Protein AF-A0AAN9AA11-F1 (afdb_monomer_lite)

Organism: Halocaridina rubra (NCBI:txid373956)

InterPro domains:
  IPR007148 Small-subunit processome, Utp12 [PF04003] (26-125)
  IPR051570 TBC1 domain family involved in cilium biogenesis [PTHR19853] (6-155)

Structure (mmCIF, N/CA/C/O backbone):
data_AF-A0AAN9AA11-F1
#
_entry.id   AF-A0AAN9AA11-F1
#
loop_
_atom_site.group_PDB
_atom_site.id
_atom_site.type_symbol
_atom_site.label_atom_id
_atom_site.label_alt_id
_atom_site.label_comp_id
_atom_site.label_asym_id
_atom_site.label_entity_id
_atom_site.label_seq_id
_atom_site.pdbx_PDB_ins_code
_atom_site.Cartn_x
_atom_site.Cartn_y
_atom_site.Cartn_z
_atom_site.occupancy
_atom_site.B_iso_or_equiv
_atom_site.auth_seq_id
_atom_site.auth_comp_id
_atom_site.auth_asym_id
_atom_site.auth_atom_id
_atom_site.pdbx_PDB_model_num
ATOM 1 N N . GLN A 1 1 ? -15.456 14.680 -25.855 1.00 31.39 1 GLN A N 1
ATOM 2 C CA . GLN A 1 1 ? -16.075 13.415 -26.292 1.00 31.39 1 GLN A CA 1
ATOM 3 C C . GLN A 1 1 ? -14.924 12.497 -26.678 1.00 31.39 1 GLN A C 1
ATOM 5 O O . GLN A 1 1 ? -14.307 12.737 -27.703 1.00 31.39 1 GLN A O 1
ATOM 10 N N . LEU A 1 2 ? -14.516 11.579 -25.792 1.00 38.44 2 LEU A N 1
ATOM 11 C CA . LEU A 1 2 ? -13.543 10.545 -26.156 1.00 38.44 2 LEU A CA 1
ATOM 12 C C . LEU A 1 2 ? -14.328 9.460 -26.885 1.00 38.44 2 LEU A C 1
ATOM 14 O O . LEU A 1 2 ? -15.161 8.793 -26.272 1.00 38.44 2 LEU A O 1
ATOM 18 N N . GLU A 1 3 ? -14.103 9.338 -28.187 1.00 35.03 3 GLU A N 1
ATOM 19 C CA . GLU A 1 3 ? -14.635 8.232 -28.966 1.00 35.03 3 GLU A CA 1
ATOM 20 C C . GLU A 1 3 ? -14.041 6.928 -28.432 1.00 35.03 3 GLU A C 1
ATOM 22 O O . GLU A 1 3 ? -12.837 6.677 -28.512 1.00 35.03 3 GLU A O 1
ATOM 27 N N . ALA A 1 4 ? -14.899 6.123 -27.811 1.00 39.53 4 ALA A N 1
ATOM 28 C CA . ALA A 1 4 ? -14.584 4.759 -27.447 1.00 39.53 4 ALA A CA 1
ATOM 29 C C . ALA A 1 4 ? -14.395 3.972 -28.750 1.00 39.53 4 ALA A C 1
ATOM 31 O O . ALA A 1 4 ? -15.366 3.648 -29.433 1.00 39.53 4 ALA A O 1
ATOM 32 N N . GLY A 1 5 ? -13.136 3.700 -29.102 1.00 46.47 5 GLY A N 1
ATOM 33 C CA . GLY A 1 5 ? -12.792 2.728 -30.137 1.00 46.47 5 GLY A CA 1
ATOM 34 C C . GLY A 1 5 ? -13.436 1.360 -29.855 1.00 46.47 5 GLY A C 1
ATOM 35 O O . GLY A 1 5 ? -13.927 1.125 -28.745 1.00 46.47 5 GLY A O 1
ATOM 36 N N . PRO A 1 6 ? -13.460 0.448 -30.844 1.00 48.94 6 PRO A N 1
ATOM 37 C CA . PRO A 1 6 ? -14.176 -0.819 -30.733 1.00 48.94 6 PRO A CA 1
ATOM 38 C C . PRO A 1 6 ? -13.728 -1.551 -29.468 1.00 48.94 6 PRO A C 1
ATOM 40 O O . PRO A 1 6 ? -12.530 -1.734 -29.252 1.00 48.94 6 PRO A O 1
ATOM 43 N N . SER A 1 7 ? -14.692 -1.913 -28.613 1.00 63.91 7 SER A N 1
ATOM 44 C CA . SER A 1 7 ? -14.462 -2.661 -27.374 1.00 63.91 7 SER A CA 1
ATOM 45 C C . SER A 1 7 ? -13.610 -3.889 -27.693 1.00 63.91 7 SER A C 1
ATOM 47 O O . SER A 1 7 ? -14.090 -4.854 -28.287 1.00 63.91 7 SER A O 1
ATOM 49 N N . ALA A 1 8 ? -12.319 -3.812 -27.368 1.00 70.56 8 ALA A N 1
ATOM 50 C CA . ALA A 1 8 ? -11.387 -4.902 -27.591 1.00 70.56 8 ALA A CA 1
ATOM 51 C C . ALA A 1 8 ? -11.901 -6.133 -26.840 1.00 70.56 8 ALA A C 1
ATOM 53 O O . ALA A 1 8 ? -12.182 -6.063 -25.642 1.00 70.56 8 ALA A O 1
ATOM 54 N N . THR A 1 9 ? -12.049 -7.250 -27.552 1.00 77.44 9 THR A N 1
ATOM 55 C CA . THR A 1 9 ? -12.494 -8.517 -26.968 1.00 77.44 9 THR A CA 1
ATOM 56 C C . THR A 1 9 ? -11.558 -8.901 -25.818 1.00 77.44 9 THR A C 1
ATOM 58 O O . THR A 1 9 ? -10.356 -9.052 -26.063 1.00 77.44 9 THR A O 1
ATOM 61 N N . PRO A 1 10 ? -12.064 -9.052 -24.578 1.00 79.62 10 PRO A N 1
ATOM 62 C CA . PRO A 1 10 ? -11.236 -9.415 -23.436 1.00 79.62 10 PRO A CA 1
ATOM 63 C C . PRO A 1 10 ? -10.518 -10.744 -23.674 1.00 79.62 10 PRO A C 1
ATOM 65 O O . PRO A 1 10 ? -11.069 -11.666 -24.276 1.00 79.62 10 PRO A O 1
ATOM 68 N N . HIS A 1 11 ? -9.290 -10.860 -23.173 1.00 85.75 11 HIS A N 1
ATOM 69 C CA . HIS A 1 11 ? -8.531 -12.101 -23.289 1.00 85.75 11 HIS A CA 1
ATOM 70 C C . HIS A 1 11 ? -9.251 -13.255 -22.564 1.00 85.75 11 HIS A C 1
ATOM 72 O O . HIS A 1 11 ? -9.788 -13.066 -21.471 1.00 85.75 11 HIS A O 1
ATOM 78 N N . GLN A 1 12 ? -9.210 -14.472 -23.119 1.00 88.00 12 GLN A N 1
ATOM 79 C CA . GLN A 1 12 ? -9.949 -15.636 -22.599 1.00 88.00 12 GLN A CA 1
ATOM 80 C C . GLN A 1 12 ? -9.666 -15.916 -21.115 1.00 88.00 12 GLN A C 1
ATOM 82 O O . GLN A 1 12 ? -10.586 -16.184 -20.348 1.00 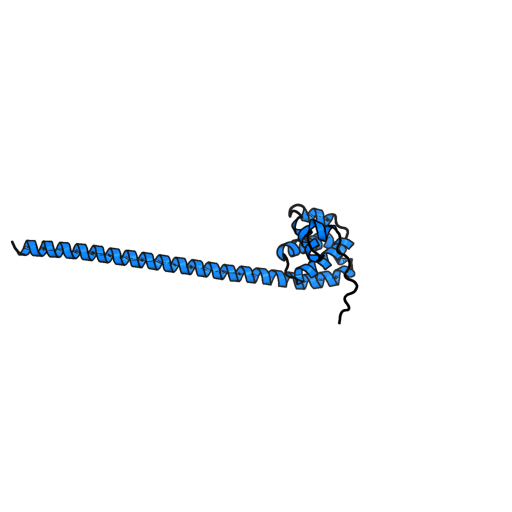88.00 12 GLN A O 1
ATOM 87 N N . LEU A 1 13 ? -8.409 -15.785 -20.678 1.00 86.44 13 LEU A N 1
ATOM 88 C CA . LEU A 1 13 ? -8.042 -15.936 -19.262 1.00 86.44 13 LEU A CA 1
ATOM 89 C C . LEU A 1 13 ? -8.791 -14.954 -18.350 1.00 86.44 13 LEU A C 1
ATOM 91 O O . LEU A 1 13 ? -9.227 -15.331 -17.264 1.00 86.44 13 LEU A O 1
ATOM 95 N N . MET A 1 14 ? -8.977 -13.707 -18.789 1.00 89.50 14 MET A N 1
ATOM 96 C CA . MET A 1 14 ? -9.709 -12.716 -18.003 1.00 89.50 14 MET A CA 1
ATOM 97 C C . MET A 1 14 ? -11.183 -13.100 -17.864 1.00 89.50 14 MET A C 1
ATOM 99 O O . MET A 1 14 ? -11.745 -12.972 -16.780 1.00 89.50 14 MET A O 1
ATOM 103 N N . GLN A 1 15 ? -11.789 -13.626 -18.930 1.00 86.94 15 GLN A N 1
ATOM 104 C CA . GLN A 1 15 ? -13.204 -13.986 -18.953 1.00 86.94 15 GLN A CA 1
ATOM 105 C C . GLN A 1 15 ? -13.504 -15.293 -18.202 1.00 86.94 15 GLN A C 1
ATOM 107 O O . GLN A 1 15 ? -14.428 -15.341 -17.389 1.00 86.94 15 GLN A O 1
ATOM 112 N N . TYR A 1 16 ? -12.728 -16.347 -18.458 1.00 86.81 16 TYR A N 1
ATOM 113 C CA . TYR A 1 16 ? -13.027 -17.696 -17.968 1.00 86.81 16 TYR A CA 1
ATOM 114 C C . TYR A 1 16 ? -12.401 -18.026 -16.615 1.00 86.81 16 TYR A C 1
ATOM 116 O O . TYR A 1 16 ? -12.960 -18.842 -15.893 1.00 86.81 16 TYR A O 1
ATOM 124 N N . VAL A 1 17 ? -11.263 -17.417 -16.261 1.00 87.00 17 VAL A N 1
ATOM 125 C CA . VAL A 1 17 ? -10.560 -17.722 -15.000 1.00 87.00 17 VAL A CA 1
ATOM 126 C C . VAL A 1 17 ? -10.795 -16.634 -13.960 1.00 87.00 17 VAL A C 1
ATOM 128 O O . VAL A 1 17 ? -11.071 -16.928 -12.803 1.00 87.00 17 VAL A O 1
ATOM 131 N N . TYR A 1 18 ? -10.674 -15.370 -14.364 1.00 86.31 18 TYR A N 1
ATOM 132 C CA . TYR A 1 18 ? -10.766 -14.231 -13.444 1.00 86.31 18 TYR A CA 1
ATOM 133 C C . TYR A 1 18 ? -12.129 -13.534 -13.467 1.00 86.31 18 TYR A C 1
ATOM 135 O O . TYR A 1 18 ? -12.343 -12.607 -12.688 1.00 86.31 18 TYR A O 1
ATOM 143 N N . HIS A 1 19 ? -13.034 -13.965 -14.351 1.00 88.50 19 HIS A N 1
ATOM 144 C CA . HIS A 1 19 ? -14.387 -13.428 -14.513 1.00 88.50 19 HIS A CA 1
ATOM 145 C C . HIS A 1 19 ? -14.440 -11.889 -14.506 1.00 88.50 19 HIS A C 1
ATOM 147 O O . HIS A 1 19 ? -15.302 -11.277 -13.875 1.00 88.50 19 HIS A O 1
ATOM 153 N N . THR A 1 20 ? -13.491 -11.250 -15.197 1.00 86.88 20 THR A N 1
ATOM 154 C CA . THR A 1 20 ? -13.369 -9.792 -15.274 1.00 86.88 20 THR A CA 1
ATOM 155 C C . THR A 1 20 ? -13.209 -9.329 -16.714 1.00 86.88 20 THR A C 1
ATOM 157 O O . THR A 1 20 ? -12.493 -9.937 -17.506 1.00 86.88 20 THR A O 1
ATOM 160 N N . SER A 1 21 ? -13.859 -8.219 -17.049 1.00 86.38 21 SER A N 1
ATOM 161 C CA . SER A 1 21 ? 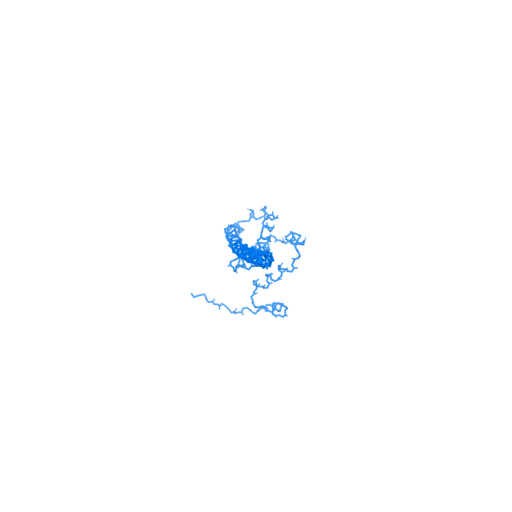-13.636 -7.479 -18.293 1.00 86.38 21 SER A CA 1
ATOM 162 C C . SER A 1 21 ? -12.662 -6.309 -18.116 1.00 86.38 21 SER A C 1
ATOM 164 O O . SER A 1 21 ? -12.164 -5.800 -19.114 1.00 86.38 21 SER A O 1
ATOM 166 N N . ASP A 1 22 ? -12.352 -5.904 -16.874 1.00 88.94 22 ASP A N 1
ATOM 167 C CA . ASP A 1 22 ? -11.381 -4.841 -16.566 1.00 88.94 22 ASP A CA 1
ATOM 168 C C . ASP A 1 22 ? -9.949 -5.420 -16.488 1.00 88.94 22 ASP A C 1
ATOM 170 O O . ASP A 1 22 ? -9.673 -6.224 -15.583 1.00 88.94 22 ASP A O 1
ATOM 174 N N . PRO A 1 23 ? -9.024 -5.013 -17.385 1.00 90.94 23 PRO A N 1
ATOM 175 C CA . PRO A 1 23 ? -7.627 -5.452 -17.364 1.00 90.94 23 PRO A CA 1
ATOM 176 C C . PRO A 1 23 ? -6.887 -5.062 -16.085 1.00 90.94 23 PRO A C 1
ATOM 178 O O . PRO A 1 23 ? -6.061 -5.829 -15.597 1.00 90.94 23 PRO A O 1
ATOM 181 N N . LEU A 1 24 ? -7.200 -3.903 -15.499 1.00 91.69 24 LEU A N 1
ATOM 182 C CA . LEU A 1 24 ? -6.549 -3.453 -14.268 1.00 91.69 24 LEU A CA 1
ATOM 183 C C . LEU A 1 24 ? -6.929 -4.360 -13.097 1.00 91.69 24 LEU A C 1
ATOM 185 O O . LEU A 1 24 ? -6.072 -4.737 -12.300 1.00 91.69 24 LEU A O 1
ATOM 189 N N . LYS A 1 25 ? -8.198 -4.776 -13.034 1.00 91.25 25 LYS A N 1
ATOM 190 C CA . LYS A 1 25 ? -8.660 -5.739 -12.032 1.00 91.25 25 LYS A CA 1
ATOM 191 C C . LYS A 1 25 ? -7.982 -7.097 -12.210 1.00 91.25 25 LYS A C 1
ATOM 193 O O . LYS A 1 25 ? -7.567 -7.688 -11.222 1.00 91.25 25 LYS A O 1
ATOM 198 N N . PHE A 1 26 ? -7.812 -7.563 -13.449 1.00 92.81 26 PHE A N 1
ATOM 199 C CA . PHE A 1 26 ? -7.055 -8.788 -13.720 1.00 92.81 26 PHE A CA 1
ATOM 200 C C . PHE A 1 26 ? -5.617 -8.697 -13.190 1.00 92.81 26 PHE A C 1
ATOM 202 O O . PHE A 1 26 ? -5.188 -9.583 -12.454 1.00 92.81 26 PHE A O 1
ATOM 209 N N . VAL A 1 27 ? -4.895 -7.614 -13.500 1.00 93.50 27 VAL A N 1
ATOM 210 C CA . VAL A 1 27 ? -3.516 -7.431 -13.018 1.00 93.50 27 VAL A CA 1
ATOM 211 C C . VAL A 1 27 ? -3.467 -7.393 -11.493 1.00 93.50 27 VAL A C 1
ATOM 213 O O . VAL A 1 27 ? -2.630 -8.063 -10.898 1.00 93.50 27 VAL A O 1
ATOM 216 N N . LEU A 1 28 ? -4.385 -6.673 -10.848 1.00 94.00 28 LEU A N 1
ATOM 217 C CA . LEU A 1 28 ? -4.454 -6.610 -9.390 1.00 94.00 28 LEU A CA 1
ATOM 218 C C . LEU A 1 28 ? -4.638 -7.999 -8.756 1.00 94.00 28 LEU A C 1
ATOM 220 O O . LEU A 1 28 ? -3.936 -8.339 -7.807 1.00 94.00 28 LEU A O 1
ATOM 224 N N . GLU A 1 29 ? -5.533 -8.822 -9.304 1.00 93.69 29 GLU A N 1
ATOM 225 C CA . GLU A 1 29 ? -5.755 -10.188 -8.820 1.00 93.69 29 GLU A CA 1
ATOM 226 C C . GLU A 1 29 ? -4.548 -11.106 -9.060 1.00 93.69 29 GLU A C 1
ATOM 228 O O . GLU A 1 29 ? -4.292 -12.011 -8.268 1.00 93.69 29 GLU A O 1
ATOM 233 N N . VAL A 1 30 ? -3.771 -10.879 -10.122 1.00 93.12 30 VAL A N 1
ATOM 234 C CA . VAL A 1 30 ? -2.495 -11.579 -10.333 1.00 93.12 30 VAL A CA 1
ATOM 235 C C . VAL A 1 30 ? -1.458 -11.139 -9.296 1.00 93.12 30 VAL A C 1
ATOM 237 O O . VAL A 1 30 ? -0.833 -11.994 -8.674 1.00 93.12 30 VAL A O 1
ATOM 240 N N . LEU A 1 31 ? -1.316 -9.834 -9.047 1.00 93.88 31 LEU A N 1
ATOM 241 C CA . LEU A 1 31 ? -0.367 -9.296 -8.065 1.00 93.88 31 LEU A CA 1
ATOM 242 C C . LEU A 1 31 ? -0.661 -9.791 -6.641 1.00 93.88 31 LEU A C 1
ATOM 244 O O . LEU A 1 31 ? 0.267 -10.115 -5.908 1.00 93.88 31 LEU A O 1
ATOM 248 N N . LYS A 1 32 ? -1.938 -9.924 -6.265 1.00 93.94 32 LYS A N 1
ATOM 249 C CA . LYS A 1 32 ? -2.354 -10.479 -4.963 1.00 93.94 32 LYS A CA 1
ATOM 250 C C . LYS A 1 32 ? -1.948 -11.936 -4.747 1.00 93.94 32 LYS A C 1
ATOM 252 O O . LYS A 1 32 ? -1.804 -12.359 -3.604 1.00 93.94 32 LYS A O 1
ATOM 257 N N . LYS A 1 33 ? -1.805 -12.714 -5.823 1.00 93.19 33 LYS A N 1
ATOM 258 C CA . LYS A 1 33 ? -1.427 -14.134 -5.749 1.00 93.19 33 LYS A CA 1
ATOM 259 C C . LYS A 1 33 ? 0.073 -14.339 -5.553 1.00 93.19 33 LYS A C 1
ATOM 261 O O . LYS A 1 33 ? 0.474 -15.430 -5.153 1.00 93.19 33 LYS A O 1
ATOM 266 N N . VAL A 1 34 ? 0.894 -13.327 -5.834 1.00 93.19 34 VAL A N 1
ATOM 267 C CA . VAL A 1 34 ? 2.343 -13.399 -5.619 1.00 93.19 34 VAL A CA 1
ATOM 268 C C . VAL A 1 34 ? 2.613 -13.421 -4.119 1.00 93.19 34 VAL A C 1
ATOM 270 O O . VAL A 1 34 ? 2.162 -12.541 -3.382 1.00 93.19 34 VAL A O 1
ATOM 273 N N . LYS A 1 35 ? 3.354 -14.426 -3.641 1.00 93.19 35 LYS A N 1
ATOM 274 C CA . LYS A 1 35 ? 3.710 -14.490 -2.221 1.00 93.19 35 LYS A CA 1
ATOM 275 C C . LYS A 1 35 ? 4.646 -13.340 -1.877 1.00 93.19 35 LYS A C 1
ATOM 277 O O . LYS A 1 35 ? 5.577 -13.041 -2.619 1.00 93.19 35 LYS A O 1
ATOM 282 N N . SER A 1 36 ? 4.472 -12.758 -0.692 1.00 89.50 36 SER A N 1
ATOM 283 C CA . SER A 1 36 ? 5.344 -11.669 -0.234 1.00 89.50 36 SER A CA 1
ATOM 284 C C . SER A 1 36 ? 6.826 -12.065 -0.186 1.00 89.50 36 SER A C 1
ATOM 286 O O . SER A 1 36 ? 7.671 -11.195 -0.353 1.00 89.50 36 SER A O 1
ATOM 288 N N . SER A 1 37 ? 7.140 -13.348 0.035 1.00 92.25 37 SER A N 1
ATOM 289 C CA . SER A 1 37 ? 8.511 -13.881 0.040 1.00 92.25 37 SER A CA 1
ATOM 290 C C . SER A 1 37 ? 9.145 -13.959 -1.350 1.00 92.25 37 SER A C 1
ATOM 292 O O . SER A 1 37 ? 10.361 -13.951 -1.461 1.00 92.25 37 SER A O 1
ATOM 294 N N . GLU A 1 38 ? 8.325 -14.054 -2.395 1.00 93.69 38 GLU A N 1
ATOM 295 C CA . GLU A 1 38 ? 8.752 -14.231 -3.790 1.00 93.69 38 GLU A CA 1
ATOM 296 C C . GLU A 1 38 ? 8.711 -12.902 -4.560 1.00 93.69 38 GLU A C 1
ATOM 298 O O . GLU A 1 38 ? 9.219 -12.808 -5.672 1.00 93.69 38 GLU A O 1
ATOM 303 N N . LEU A 1 39 ? 8.109 -11.855 -3.983 1.00 92.94 39 LEU A N 1
ATOM 304 C CA . LEU A 1 39 ? 7.880 -10.586 -4.667 1.00 92.94 39 LEU A CA 1
ATOM 305 C C . LEU A 1 39 ? 9.181 -9.893 -5.095 1.00 92.94 39 LEU A C 1
ATOM 307 O O . LEU A 1 39 ? 9.254 -9.364 -6.200 1.00 92.94 39 LEU A O 1
ATOM 311 N N . GLU A 1 40 ? 10.200 -9.883 -4.234 1.00 92.31 40 GLU A N 1
ATOM 312 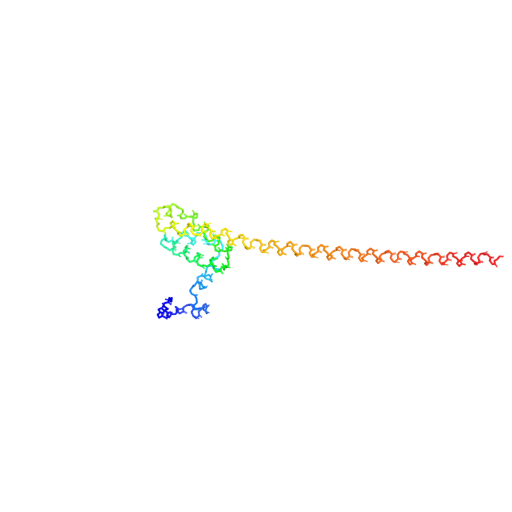C CA . GLU A 1 40 ? 11.483 -9.248 -4.554 1.00 92.31 40 GLU A CA 1
ATOM 313 C C . GLU A 1 40 ? 12.194 -9.980 -5.702 1.00 92.31 40 GLU A C 1
ATOM 315 O O . GLU A 1 40 ? 12.608 -9.342 -6.668 1.00 92.31 40 GLU A O 1
ATOM 320 N N . GLU A 1 41 ? 12.239 -11.315 -5.653 1.00 93.31 41 GLU A N 1
ATOM 321 C CA . GLU A 1 41 ? 12.798 -12.150 -6.723 1.00 93.31 41 GLU A CA 1
ATOM 322 C C . GLU A 1 41 ? 12.028 -11.976 -8.037 1.00 93.31 41 GLU A C 1
ATOM 324 O O . GLU A 1 41 ? 12.636 -11.774 -9.088 1.00 93.31 41 GLU A O 1
ATOM 329 N N . ALA A 1 42 ? 10.694 -11.966 -7.977 1.00 93.06 42 ALA A N 1
ATOM 330 C CA . ALA A 1 42 ? 9.857 -11.735 -9.145 1.00 93.06 42 ALA A CA 1
ATOM 331 C C . ALA A 1 42 ? 10.198 -10.397 -9.814 1.00 93.06 42 ALA A C 1
ATOM 333 O O . ALA A 1 42 ? 10.410 -10.365 -11.020 1.00 93.06 42 ALA A O 1
ATOM 334 N N . ILE A 1 43 ? 10.315 -9.308 -9.046 1.00 93.94 43 ILE A N 1
ATOM 335 C CA . ILE A 1 43 ? 10.649 -7.978 -9.579 1.00 93.94 43 ILE A CA 1
ATOM 336 C C . ILE A 1 43 ? 12.059 -7.944 -10.187 1.00 93.94 43 ILE A C 1
ATOM 338 O O . ILE A 1 43 ? 12.246 -7.292 -11.212 1.00 93.94 43 ILE A O 1
ATOM 342 N N . ILE A 1 44 ? 13.036 -8.641 -9.599 1.00 92.81 44 ILE A N 1
ATOM 343 C CA . ILE A 1 44 ? 14.412 -8.721 -10.127 1.00 92.81 44 ILE A CA 1
ATOM 344 C C . ILE A 1 44 ? 14.450 -9.409 -11.500 1.00 92.81 44 ILE A C 1
ATOM 346 O O . ILE A 1 44 ? 15.245 -9.031 -12.356 1.00 92.81 44 ILE A O 1
ATOM 350 N N . MET A 1 45 ? 13.582 -10.397 -11.728 1.00 93.00 45 MET A N 1
ATOM 351 C CA . MET A 1 45 ? 13.516 -11.139 -12.993 1.00 93.00 45 MET A CA 1
ATOM 352 C C . MET A 1 45 ? 12.835 -10.358 -14.129 1.00 93.00 45 MET A C 1
ATOM 354 O O . MET A 1 45 ? 12.891 -10.785 -15.285 1.00 93.00 45 MET A O 1
ATOM 358 N N . LEU A 1 46 ? 12.170 -9.233 -13.837 1.00 92.25 46 LEU A N 1
ATOM 359 C CA . LEU A 1 46 ? 11.481 -8.441 -14.854 1.00 92.25 46 LEU A CA 1
ATOM 360 C C . LEU A 1 46 ? 12.465 -7.557 -15.646 1.00 92.25 46 LEU A C 1
ATOM 362 O O . LEU A 1 46 ? 13.211 -6.779 -15.054 1.00 92.25 46 LEU A O 1
ATOM 366 N N . PRO A 1 47 ? 12.406 -7.568 -16.992 1.00 92.75 47 PRO A N 1
ATOM 367 C CA . PRO A 1 47 ? 13.117 -6.590 -17.812 1.00 92.75 47 PRO A CA 1
ATOM 368 C C . PRO A 1 47 ? 12.632 -5.156 -17.551 1.00 92.75 47 PRO A C 1
ATOM 370 O O . PRO A 1 47 ? 11.448 -4.940 -17.277 1.00 92.75 47 PRO A O 1
ATOM 373 N N . LEU A 1 48 ? 13.511 -4.163 -17.737 1.00 86.31 48 LEU A N 1
ATOM 374 C CA . LEU A 1 48 ? 13.214 -2.746 -17.474 1.00 86.31 48 LEU A CA 1
ATOM 375 C C . LEU A 1 48 ? 11.939 -2.243 -18.172 1.00 86.31 48 LEU A C 1
ATOM 377 O O . LEU A 1 48 ? 11.147 -1.534 -17.556 1.00 86.31 48 LEU A O 1
ATOM 381 N N . ASP A 1 49 ? 11.699 -2.632 -19.426 1.00 91.25 49 ASP A N 1
ATOM 382 C CA . ASP A 1 49 ? 10.500 -2.209 -20.164 1.00 91.25 49 ASP A CA 1
ATOM 383 C C . ASP A 1 49 ? 9.208 -2.666 -19.469 1.00 91.25 49 ASP A C 1
ATOM 385 O O . ASP A 1 49 ? 8.241 -1.909 -19.371 1.00 91.25 49 ASP A O 1
ATOM 389 N N . ARG A 1 50 ? 9.214 -3.877 -18.899 1.00 94.31 50 ARG A N 1
ATOM 390 C CA . ARG A 1 50 ? 8.083 -4.407 -18.125 1.00 94.31 50 ARG A CA 1
ATOM 391 C C . ARG A 1 50 ? 7.955 -3.735 -16.766 1.00 94.31 50 ARG A C 1
ATOM 393 O O . ARG A 1 50 ? 6.836 -3.559 -16.296 1.00 94.31 50 ARG A O 1
ATOM 400 N N . ILE A 1 51 ? 9.062 -3.307 -16.158 1.00 93.94 51 ILE A N 1
ATOM 401 C CA . ILE A 1 51 ? 9.019 -2.476 -14.948 1.00 93.94 51 ILE A CA 1
ATOM 402 C C . ILE A 1 51 ? 8.341 -1.135 -15.246 1.00 93.94 51 ILE A C 1
ATOM 404 O O . ILE A 1 51 ? 7.479 -0.717 -14.480 1.00 93.94 51 ILE A O 1
ATOM 408 N N . LEU A 1 52 ? 8.659 -0.473 -16.362 1.00 92.88 52 LEU A N 1
ATOM 409 C CA . LEU A 1 52 ? 8.012 0.794 -16.722 1.00 92.88 52 LEU A CA 1
ATOM 410 C C . LEU A 1 52 ? 6.506 0.627 -16.959 1.00 92.88 52 LEU A C 1
ATOM 412 O O . LEU A 1 52 ? 5.715 1.417 -16.441 1.00 92.88 52 LEU A O 1
ATOM 416 N N . GLU A 1 53 ? 6.099 -0.419 -17.681 1.00 94.38 53 GLU A N 1
ATOM 417 C CA . GLU A 1 53 ? 4.683 -0.769 -17.848 1.00 94.38 53 GLU A CA 1
ATOM 418 C C . GLU A 1 53 ? 4.004 -1.053 -16.500 1.00 94.38 53 GLU A C 1
ATOM 420 O O . GLU A 1 53 ? 2.906 -0.553 -16.242 1.00 94.38 53 GLU A O 1
ATOM 425 N N . LEU A 1 54 ? 4.674 -1.791 -15.607 1.00 95.25 54 LEU A N 1
ATOM 426 C CA . LEU A 1 54 ? 4.188 -2.062 -14.256 1.00 95.25 54 LEU A CA 1
ATOM 427 C C . LEU A 1 54 ? 3.967 -0.759 -13.482 1.00 95.25 54 LEU A C 1
ATOM 429 O O . LEU A 1 54 ? 2.898 -0.585 -12.907 1.00 95.25 54 LEU A O 1
ATOM 433 N N . LEU A 1 55 ? 4.915 0.184 -13.499 1.00 95.31 55 LEU A N 1
ATOM 434 C CA . LEU A 1 55 ? 4.770 1.477 -12.819 1.00 95.31 55 LEU A CA 1
ATOM 435 C C . LEU A 1 55 ? 3.548 2.264 -13.326 1.00 95.31 55 LEU A C 1
ATOM 437 O O . LEU A 1 55 ? 2.812 2.843 -12.525 1.00 95.31 55 LEU A O 1
ATOM 441 N N . ILE A 1 56 ? 3.282 2.242 -14.635 1.00 95.06 56 ILE A N 1
ATOM 442 C CA . ILE A 1 56 ? 2.094 2.881 -15.225 1.00 95.06 56 ILE A CA 1
ATOM 443 C C . ILE A 1 56 ? 0.809 2.208 -14.720 1.00 95.06 56 ILE A C 1
ATOM 445 O O . ILE A 1 56 ? -0.126 2.896 -14.306 1.00 95.06 56 ILE A O 1
ATOM 449 N N . VAL A 1 57 ? 0.767 0.874 -14.691 1.00 95.81 57 VAL A N 1
ATOM 450 C CA . VAL A 1 57 ? -0.391 0.125 -14.178 1.00 95.81 57 VAL A CA 1
ATOM 451 C C . VAL A 1 57 ? -0.604 0.378 -12.682 1.00 95.81 57 VAL A C 1
ATOM 453 O O . VAL A 1 57 ? -1.738 0.611 -12.255 1.00 95.81 57 VAL A O 1
ATOM 456 N N . LEU A 1 58 ? 0.469 0.400 -11.884 1.00 95.94 58 LEU A N 1
ATOM 457 C CA . LEU A 1 58 ? 0.413 0.715 -10.454 1.00 95.94 58 LEU A CA 1
ATOM 458 C C . LEU A 1 58 ? -0.148 2.120 -10.215 1.00 95.94 58 LEU A C 1
ATOM 460 O O . LEU A 1 58 ? -0.977 2.289 -9.322 1.00 95.94 58 LEU A O 1
ATOM 464 N N . LYS A 1 59 ? 0.225 3.111 -11.038 1.00 95.50 59 LYS A N 1
ATOM 465 C CA . LYS A 1 59 ? -0.355 4.461 -10.981 1.00 95.50 59 LYS A CA 1
ATOM 466 C C . LYS A 1 59 ? -1.871 4.421 -11.167 1.00 95.50 59 LYS A C 1
ATOM 468 O O . LYS A 1 59 ? -2.597 4.942 -10.323 1.00 95.50 59 LYS A O 1
ATOM 473 N N . SER A 1 60 ? -2.356 3.760 -12.219 1.00 95.31 60 SER A N 1
ATOM 474 C CA . SER A 1 60 ? -3.797 3.653 -12.491 1.00 95.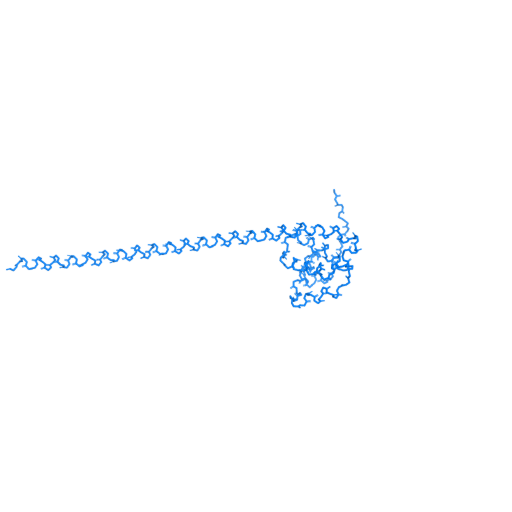31 60 SER A CA 1
ATOM 475 C C . SER A 1 60 ? -4.564 2.913 -11.390 1.00 95.31 60 SER A C 1
ATOM 477 O O . SER A 1 60 ? -5.701 3.266 -11.077 1.00 95.31 60 SER A O 1
ATOM 479 N N . LEU A 1 61 ? -3.957 1.900 -10.769 1.00 95.56 61 LEU A N 1
ATOM 480 C CA . LEU A 1 61 ? -4.564 1.179 -9.647 1.00 95.56 61 LEU A CA 1
ATOM 481 C C . LEU A 1 61 ? -4.594 2.016 -8.353 1.00 95.56 61 LEU A C 1
ATOM 483 O O . LEU A 1 61 ? -5.600 2.011 -7.639 1.00 95.56 61 LEU A O 1
ATOM 487 N N . LEU A 1 62 ? -3.534 2.784 -8.077 1.00 95.31 62 LEU A N 1
ATOM 488 C CA . LEU A 1 62 ? -3.472 3.714 -6.945 1.00 95.31 62 LEU A CA 1
ATOM 489 C C . LEU A 1 62 ? -4.487 4.856 -7.087 1.00 95.31 62 LEU A C 1
ATOM 491 O O . LEU A 1 62 ? -5.117 5.247 -6.102 1.00 95.31 62 LEU A O 1
ATOM 495 N N . GLU A 1 63 ? -4.698 5.372 -8.300 1.00 94.12 63 GLU A N 1
ATOM 496 C CA . GLU A 1 63 ? -5.735 6.374 -8.584 1.00 94.12 63 GLU A CA 1
ATOM 497 C C . GLU A 1 63 ? -7.133 5.861 -8.210 1.00 94.12 63 GLU A C 1
ATOM 499 O O . GLU A 1 63 ? -7.910 6.603 -7.603 1.00 94.12 63 GLU A O 1
ATOM 504 N N . LYS A 1 64 ? -7.402 4.570 -8.456 1.00 91.62 64 LYS A N 1
ATOM 505 C CA . LYS A 1 64 ? -8.634 3.859 -8.071 1.00 91.62 64 LYS A CA 1
ATOM 506 C C . LYS A 1 64 ? -8.708 3.469 -6.580 1.00 91.62 64 LYS A C 1
ATOM 508 O O . LYS A 1 64 ? -9.663 2.807 -6.186 1.00 91.62 64 LYS A O 1
ATOM 513 N N . ASN A 1 65 ? -7.737 3.854 -5.743 1.00 86.94 65 ASN A N 1
ATOM 514 C CA . ASN A 1 65 ? -7.653 3.501 -4.313 1.00 86.94 65 ASN A CA 1
ATOM 515 C C . ASN A 1 65 ? -7.708 1.983 -4.022 1.00 86.94 65 ASN A C 1
ATOM 517 O O . ASN A 1 65 ? -8.172 1.574 -2.959 1.00 86.94 65 ASN A O 1
ATOM 521 N N . SER A 1 66 ? -7.268 1.134 -4.954 1.00 86.81 66 SER A N 1
ATOM 522 C CA . SER A 1 66 ? -7.329 -0.326 -4.791 1.00 86.81 66 SER A CA 1
ATOM 523 C C . SER A 1 66 ? -6.074 -0.848 -4.089 1.00 86.81 66 SER A C 1
ATOM 525 O O . SER A 1 66 ? -4.980 -0.519 -4.522 1.00 86.81 66 SER A O 1
ATOM 527 N N . ASP A 1 67 ? -6.217 -1.635 -3.016 1.00 92.12 67 ASP A N 1
ATOM 528 C CA . ASP A 1 67 ? -5.120 -2.338 -2.314 1.00 92.12 67 ASP A CA 1
ATOM 529 C C . ASP A 1 67 ? -3.827 -1.509 -2.126 1.00 92.12 67 ASP A C 1
ATOM 531 O O . ASP A 1 67 ? -2.715 -1.967 -2.396 1.00 92.12 67 ASP A O 1
ATOM 535 N N . VAL A 1 68 ? -3.978 -0.264 -1.657 1.00 95.56 68 VAL A N 1
ATOM 536 C CA . VAL A 1 68 ? -2.914 0.761 -1.621 1.00 95.56 68 VAL A CA 1
ATOM 537 C C . VAL A 1 68 ? -1.629 0.274 -0.939 1.00 95.56 68 VAL A C 1
ATOM 539 O O . VAL A 1 68 ? -0.536 0.600 -1.395 1.00 95.56 68 VAL A O 1
ATOM 542 N N . GLU A 1 69 ? -1.736 -0.522 0.127 1.00 93.81 69 GLU A N 1
ATOM 543 C CA . GLU A 1 69 ? -0.571 -1.065 0.833 1.00 93.81 69 GLU A CA 1
ATOM 544 C C . GLU A 1 69 ? 0.240 -2.033 -0.041 1.00 93.81 69 GLU A C 1
ATOM 546 O O . GLU A 1 69 ? 1.463 -1.910 -0.130 1.00 93.81 69 GLU A O 1
ATOM 551 N N . LEU A 1 70 ? -0.434 -2.974 -0.711 1.00 94.88 70 LEU A N 1
ATOM 552 C CA . LEU A 1 70 ? 0.209 -3.937 -1.605 1.00 94.88 70 LEU A CA 1
ATOM 553 C C . LEU A 1 70 ? 0.890 -3.205 -2.761 1.00 94.88 70 LEU A C 1
ATOM 555 O O . LEU A 1 70 ? 2.075 -3.413 -3.016 1.00 94.88 70 LEU A O 1
ATOM 559 N N . LEU A 1 71 ? 0.160 -2.306 -3.423 1.00 96.12 71 LEU A N 1
ATOM 560 C CA . LEU A 1 71 ? 0.689 -1.542 -4.551 1.00 96.12 71 LEU A CA 1
ATOM 561 C C . LEU A 1 71 ? 1.860 -0.651 -4.135 1.00 96.12 71 LEU A C 1
ATOM 563 O O . LEU A 1 71 ? 2.838 -0.554 -4.870 1.00 96.12 71 LEU A O 1
ATOM 567 N N . GLY A 1 72 ? 1.793 -0.048 -2.945 1.00 95.62 72 GLY A N 1
ATOM 568 C CA . GLY A 1 72 ? 2.883 0.734 -2.371 1.00 95.62 72 GLY A CA 1
ATOM 569 C C . GLY A 1 72 ? 4.144 -0.096 -2.140 1.00 95.62 72 GLY A C 1
ATOM 570 O O . GLY A 1 72 ? 5.230 0.336 -2.522 1.00 95.62 72 GLY A O 1
ATOM 571 N N . LYS A 1 73 ? 4.012 -1.308 -1.583 1.00 95.06 73 LYS A N 1
ATOM 572 C CA . LYS A 1 73 ? 5.141 -2.238 -1.400 1.00 95.06 73 LYS A CA 1
ATOM 573 C C . LYS A 1 73 ? 5.781 -2.615 -2.736 1.00 95.06 73 LYS A C 1
ATOM 575 O O . LYS A 1 73 ? 6.997 -2.506 -2.870 1.00 95.06 73 LYS A O 1
ATOM 580 N N . ILE A 1 74 ? 4.972 -3.004 -3.723 1.00 96.38 74 ILE A N 1
ATOM 581 C CA . ILE A 1 74 ? 5.454 -3.370 -5.065 1.00 96.38 74 ILE A CA 1
ATOM 582 C C . ILE A 1 74 ? 6.167 -2.181 -5.716 1.00 96.38 74 ILE A C 1
ATOM 584 O O . ILE A 1 74 ? 7.271 -2.336 -6.227 1.00 96.38 74 ILE A O 1
ATOM 588 N N . LEU A 1 75 ? 5.567 -0.990 -5.659 1.00 96.06 75 LEU A N 1
ATOM 589 C CA . LEU A 1 75 ? 6.128 0.237 -6.219 1.00 96.06 75 LEU A CA 1
ATOM 590 C C . LEU A 1 75 ? 7.490 0.577 -5.604 1.00 96.06 75 LEU A C 1
ATOM 592 O O . LEU A 1 75 ? 8.458 0.806 -6.326 1.00 96.06 75 LEU A O 1
ATOM 596 N N . ILE A 1 76 ? 7.583 0.580 -4.272 1.00 95.31 76 ILE A N 1
ATOM 597 C CA . ILE A 1 76 ? 8.834 0.881 -3.569 1.00 95.31 76 ILE A CA 1
ATOM 598 C C . ILE A 1 76 ? 9.914 -0.144 -3.928 1.00 95.31 76 ILE A C 1
ATOM 600 O O . ILE A 1 76 ? 11.046 0.250 -4.203 1.00 95.31 76 ILE A O 1
ATOM 604 N N . LEU A 1 77 ? 9.578 -1.438 -3.976 1.00 95.00 77 LEU A N 1
ATOM 605 C CA . LEU A 1 77 ? 10.519 -2.493 -4.364 1.00 95.00 77 LEU A CA 1
ATOM 606 C C . LEU A 1 77 ? 10.986 -2.335 -5.816 1.00 95.00 77 LEU A C 1
ATOM 608 O O . LEU A 1 77 ? 12.190 -2.326 -6.063 1.00 95.00 77 LEU A O 1
ATOM 612 N N . ALA A 1 78 ? 10.062 -2.137 -6.759 1.00 94.94 78 ALA A N 1
ATOM 613 C CA . ALA A 1 78 ? 10.375 -1.943 -8.174 1.00 94.94 78 ALA A CA 1
ATOM 614 C C . ALA A 1 78 ? 11.311 -0.750 -8.396 1.00 94.94 78 ALA A C 1
ATOM 616 O O . ALA A 1 78 ? 12.302 -0.878 -9.120 1.00 94.94 78 ALA A O 1
ATOM 617 N N . CYS A 1 79 ? 11.045 0.374 -7.724 1.00 94.31 79 CYS A N 1
ATOM 618 C CA . CYS A 1 79 ? 11.901 1.555 -7.779 1.00 94.31 79 CYS A CA 1
ATOM 619 C C . CYS A 1 79 ? 13.259 1.325 -7.110 1.00 94.31 79 CYS A C 1
ATOM 621 O O . CYS A 1 79 ? 14.278 1.720 -7.667 1.00 94.31 79 CYS A O 1
ATOM 623 N N . ARG A 1 80 ? 13.296 0.687 -5.932 1.00 94.31 80 ARG A N 1
ATOM 624 C CA . ARG A 1 80 ? 14.536 0.455 -5.176 1.00 94.31 80 ARG A CA 1
ATOM 625 C C . ARG A 1 80 ? 15.498 -0.460 -5.930 1.00 94.31 80 ARG A C 1
ATOM 627 O O . ARG A 1 80 ? 16.685 -0.163 -5.993 1.00 94.31 80 ARG A O 1
ATOM 634 N N . ILE A 1 81 ? 14.985 -1.551 -6.495 1.00 93.50 81 ILE A N 1
ATOM 635 C CA . ILE A 1 81 ? 15.782 -2.569 -7.193 1.00 93.50 81 ILE A CA 1
ATOM 636 C C . ILE A 1 81 ? 16.321 -2.023 -8.519 1.00 93.50 81 ILE A C 1
ATOM 638 O O . ILE A 1 81 ? 17.487 -2.222 -8.845 1.00 93.50 81 ILE A O 1
ATOM 642 N N . ASN A 1 82 ? 15.495 -1.280 -9.258 1.00 92.00 82 ASN A N 1
ATOM 643 C CA . ASN A 1 82 ? 15.833 -0.806 -10.601 1.00 92.00 82 ASN A CA 1
ATOM 644 C C . ASN A 1 82 ? 16.295 0.659 -10.633 1.00 92.00 82 ASN A C 1
ATOM 646 O O . ASN A 1 82 ? 16.351 1.257 -11.707 1.00 92.00 82 ASN A O 1
ATOM 650 N N . LEU A 1 83 ? 16.644 1.252 -9.482 1.00 91.19 83 LEU A N 1
ATOM 651 C CA . LEU A 1 83 ? 16.945 2.683 -9.363 1.00 91.19 83 LEU A CA 1
ATOM 652 C C . LEU A 1 83 ? 17.963 3.190 -10.404 1.00 91.19 83 LEU A C 1
ATOM 654 O O . LEU A 1 83 ? 17.658 4.183 -11.066 1.00 91.19 83 LEU A O 1
ATOM 658 N N . PRO A 1 84 ? 19.123 2.535 -10.631 1.00 91.56 84 PRO A N 1
ATOM 659 C CA . PRO A 1 84 ? 20.099 3.031 -11.605 1.00 91.56 84 PRO A CA 1
ATOM 660 C C . PRO A 1 84 ? 19.537 3.083 -13.032 1.00 91.56 84 PRO A C 1
ATOM 662 O O . PRO A 1 84 ? 19.779 4.031 -13.775 1.00 91.56 84 PRO A O 1
ATOM 665 N N . GLN A 1 85 ? 18.748 2.074 -13.403 1.00 90.56 85 GLN A N 1
ATOM 666 C CA . GLN A 1 85 ? 18.163 1.927 -14.735 1.00 90.56 85 GLN A CA 1
ATOM 667 C C . GLN A 1 85 ? 17.024 2.931 -14.954 1.00 90.56 85 GLN A C 1
ATOM 669 O O . GLN A 1 85 ? 16.890 3.510 -16.031 1.00 90.56 85 GLN A O 1
ATOM 674 N N . LEU A 1 86 ? 16.229 3.176 -13.910 1.00 91.25 86 LEU A N 1
ATOM 675 C CA . LEU A 1 86 ? 15.160 4.167 -13.921 1.00 91.25 86 LEU A CA 1
ATOM 676 C C . LEU A 1 86 ? 15.711 5.593 -14.027 1.00 91.25 86 LEU A C 1
ATOM 678 O O . LEU A 1 86 ? 15.180 6.381 -14.803 1.00 91.25 86 LEU A O 1
ATOM 682 N N . LEU A 1 87 ? 16.797 5.913 -13.316 1.00 89.56 87 LEU A N 1
ATOM 683 C CA . LEU A 1 87 ? 17.449 7.225 -13.407 1.00 89.56 87 LEU A CA 1
ATOM 684 C C . LEU A 1 87 ? 18.065 7.482 -14.789 1.00 89.56 87 LEU A C 1
ATOM 686 O O . LEU A 1 87 ? 18.052 8.615 -15.263 1.00 89.56 87 LEU A O 1
ATOM 690 N N . ALA A 1 88 ? 18.570 6.440 -15.452 1.00 90.31 88 ALA A N 1
ATOM 691 C CA . ALA A 1 88 ? 19.107 6.543 -16.808 1.00 90.31 88 ALA A CA 1
ATOM 692 C C . ALA A 1 88 ? 18.014 6.698 -17.888 1.00 90.31 88 ALA A C 1
ATOM 694 O O . ALA A 1 88 ? 18.304 7.118 -19.009 1.00 90.31 88 ALA A O 1
ATOM 695 N N . SER A 1 89 ? 16.759 6.361 -17.576 1.00 88.88 89 SER A N 1
ATOM 696 C CA . SER A 1 89 ? 15.648 6.379 -18.527 1.00 88.88 89 SER A CA 1
ATOM 697 C C . SER A 1 89 ? 14.847 7.679 -18.445 1.00 88.88 89 SER A C 1
ATOM 699 O O . SER A 1 89 ? 14.071 7.905 -17.516 1.00 88.88 89 SER A O 1
ATOM 701 N N . SER A 1 90 ? 14.933 8.508 -19.489 1.00 87.25 90 SER A N 1
ATOM 702 C CA . SER A 1 90 ? 14.126 9.735 -19.603 1.00 87.25 90 SER A CA 1
ATOM 703 C C . SER A 1 90 ? 12.614 9.470 -19.612 1.00 87.25 90 SER A C 1
ATOM 705 O O . SER A 1 90 ? 11.833 10.320 -19.188 1.00 87.25 90 SER A O 1
ATOM 707 N N . LYS A 1 91 ? 12.190 8.272 -20.039 1.00 87.94 91 LYS A N 1
ATOM 708 C CA . LYS A 1 91 ? 10.781 7.846 -20.045 1.00 87.94 91 LYS A CA 1
ATOM 709 C C . LYS A 1 91 ? 10.247 7.541 -18.642 1.00 87.94 91 LYS A C 1
ATOM 711 O O . LYS A 1 91 ? 9.045 7.650 -18.418 1.00 87.94 91 LYS A O 1
ATOM 716 N N . ALA A 1 92 ? 11.119 7.159 -17.707 1.00 89.62 92 ALA A N 1
ATOM 717 C CA . ALA A 1 92 ? 10.729 6.785 -16.350 1.00 89.62 92 ALA A CA 1
ATOM 718 C C . ALA A 1 92 ? 10.410 8.005 -15.477 1.00 89.62 92 ALA A C 1
ATOM 720 O O . ALA A 1 92 ? 9.478 7.966 -14.674 1.00 89.62 92 ALA A O 1
ATOM 721 N N . ALA A 1 93 ? 11.156 9.099 -15.667 1.00 89.88 93 ALA A N 1
ATOM 722 C CA . ALA A 1 93 ? 11.066 10.315 -14.863 1.00 89.88 93 ALA A CA 1
ATOM 723 C C . ALA A 1 93 ? 9.627 10.839 -14.646 1.00 89.88 93 ALA A C 1
ATOM 725 O O . ALA A 1 93 ? 9.235 10.984 -13.486 1.00 89.88 93 ALA A O 1
ATOM 726 N N . PRO A 1 94 ? 8.793 11.075 -15.683 1.00 92.06 94 PRO A N 1
ATOM 727 C CA . PRO A 1 94 ? 7.441 11.603 -15.472 1.00 92.06 94 PRO A CA 1
ATOM 728 C C . PRO A 1 94 ? 6.530 10.634 -14.705 1.00 92.06 94 PRO A C 1
ATOM 730 O O . PRO A 1 94 ? 5.712 11.066 -13.893 1.00 92.06 94 PRO A O 1
ATOM 733 N N . VAL A 1 95 ? 6.681 9.324 -14.928 1.00 91.94 95 VAL A N 1
ATOM 734 C CA . VAL A 1 95 ? 5.885 8.296 -14.240 1.00 91.94 95 VAL A CA 1
ATOM 735 C C . VAL A 1 95 ? 6.269 8.234 -12.762 1.00 91.94 95 VAL A C 1
ATOM 737 O O . VAL A 1 95 ? 5.391 8.213 -11.901 1.00 91.94 95 VAL A O 1
ATOM 740 N N . ILE A 1 96 ? 7.570 8.264 -12.461 1.00 93.62 96 ILE A N 1
ATOM 741 C CA . ILE A 1 96 ? 8.087 8.241 -11.089 1.00 93.62 96 ILE A CA 1
ATOM 742 C C . ILE A 1 96 ? 7.674 9.501 -10.332 1.00 93.62 96 ILE A C 1
ATOM 744 O O . ILE A 1 96 ? 7.213 9.380 -9.202 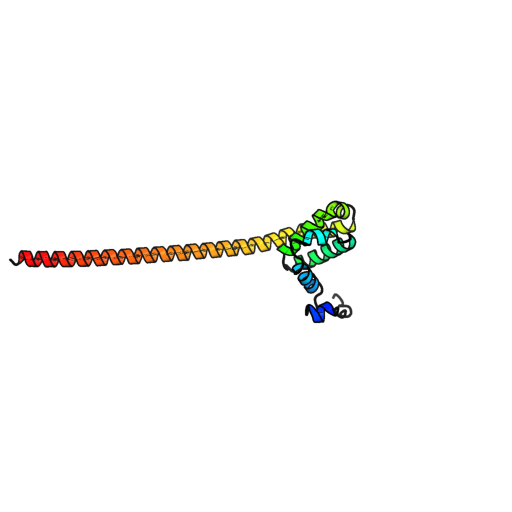1.00 93.62 96 ILE A O 1
ATOM 748 N N . HIS A 1 97 ? 7.771 10.685 -10.944 1.00 93.44 97 HIS A N 1
ATOM 749 C CA . HIS A 1 97 ? 7.312 11.927 -10.316 1.00 93.44 97 HIS A CA 1
ATOM 750 C C . HIS A 1 97 ? 5.826 11.864 -9.951 1.00 93.44 97 HIS A C 1
ATOM 752 O O . HIS A 1 97 ? 5.467 12.102 -8.801 1.00 93.44 97 HIS A O 1
ATOM 758 N N . ALA A 1 98 ? 4.969 11.441 -10.885 1.00 94.81 98 ALA A N 1
ATOM 759 C CA . ALA A 1 98 ? 3.541 11.304 -10.611 1.00 94.81 98 ALA A CA 1
ATOM 760 C C . ALA A 1 98 ? 3.249 10.295 -9.483 1.00 94.81 98 ALA A C 1
ATOM 762 O O . ALA A 1 98 ? 2.352 10.507 -8.669 1.00 94.81 98 ALA A O 1
ATOM 763 N N . LEU A 1 99 ? 4.002 9.195 -9.418 1.00 96.06 99 LEU A N 1
ATOM 764 C CA . LEU A 1 99 ? 3.872 8.183 -8.367 1.00 96.06 99 LEU A CA 1
ATOM 765 C C . LEU A 1 99 ? 4.398 8.658 -7.008 1.00 96.06 99 LEU A C 1
ATOM 767 O O . LEU A 1 99 ? 3.808 8.314 -5.983 1.00 96.06 99 LEU A O 1
ATOM 771 N N . ALA A 1 100 ? 5.470 9.453 -6.998 1.00 94.69 100 ALA A N 1
ATOM 772 C CA . ALA A 1 100 ? 6.044 10.046 -5.795 1.00 94.69 100 ALA A CA 1
ATOM 773 C C . ALA A 1 100 ? 5.079 11.035 -5.129 1.00 94.69 100 ALA A C 1
ATOM 775 O O . ALA A 1 100 ? 5.025 11.086 -3.903 1.00 94.69 100 ALA A O 1
ATOM 776 N N . ASP A 1 101 ? 4.267 11.743 -5.917 1.00 95.69 101 ASP A N 1
ATOM 777 C CA . ASP A 1 101 ? 3.209 12.608 -5.391 1.00 95.69 101 ASP A CA 1
ATOM 778 C C . ASP A 1 101 ? 1.969 11.807 -4.966 1.00 95.69 101 ASP A C 1
ATOM 780 O O . ASP A 1 101 ? 1.379 12.068 -3.915 1.00 95.69 101 ASP A O 1
ATOM 784 N N . LEU A 1 102 ? 1.569 10.812 -5.765 1.00 96.94 102 LEU A N 1
ATOM 785 C CA . LEU A 1 102 ? 0.335 10.054 -5.562 1.00 96.94 102 LEU A CA 1
ATOM 786 C C . LEU A 1 102 ? 0.404 9.107 -4.356 1.00 96.94 102 LEU A C 1
ATOM 788 O O . LEU A 1 102 ? -0.514 9.089 -3.534 1.00 96.94 102 LEU A O 1
ATOM 792 N N . LEU A 1 103 ? 1.462 8.298 -4.238 1.00 96.56 103 LEU A N 1
ATOM 793 C CA . LEU A 1 103 ? 1.530 7.234 -3.232 1.00 96.56 103 LEU A CA 1
ATOM 794 C C . LEU A 1 103 ? 1.419 7.769 -1.788 1.00 96.56 103 LEU A C 1
ATOM 796 O O . LEU A 1 103 ? 0.594 7.233 -1.040 1.00 96.56 103 LEU A O 1
ATOM 800 N N . PRO A 1 104 ? 2.158 8.820 -1.367 1.00 96.69 104 PRO A N 1
ATOM 801 C CA . PRO A 1 104 ? 2.047 9.357 -0.011 1.00 96.69 104 PRO A CA 1
ATOM 802 C C . PRO A 1 104 ? 0.644 9.871 0.312 1.00 96.69 104 PRO A C 1
ATOM 804 O O . PRO A 1 104 ? 0.158 9.657 1.420 1.00 96.69 104 PRO A O 1
ATOM 807 N N . GLN A 1 105 ? -0.036 10.498 -0.655 1.00 96.81 105 GLN A N 1
ATOM 808 C CA . GLN A 1 105 ? -1.410 10.981 -0.482 1.00 96.81 105 GLN A CA 1
ATOM 809 C C . GLN A 1 105 ? -2.379 9.819 -0.232 1.00 96.81 105 GLN A C 1
ATOM 811 O O . GLN A 1 105 ? -3.195 9.871 0.689 1.00 96.81 105 GLN A O 1
ATOM 816 N N . LYS A 1 106 ? -2.259 8.741 -1.017 1.00 96.62 106 LYS A N 1
ATOM 817 C CA . LYS A 1 106 ? -3.098 7.543 -0.881 1.00 96.62 106 LYS A CA 1
ATOM 818 C C . LYS A 1 106 ? -2.833 6.801 0.428 1.00 96.62 106 LYS A C 1
ATOM 820 O O . LYS A 1 106 ? -3.782 6.446 1.126 1.00 96.62 106 LYS A O 1
ATOM 825 N N . LEU A 1 107 ? -1.565 6.619 0.799 1.00 95.94 107 LEU A N 1
ATOM 826 C CA . LEU A 1 107 ? -1.186 6.003 2.074 1.00 95.94 107 LEU A CA 1
ATOM 827 C C . LEU A 1 107 ? -1.666 6.826 3.269 1.00 95.94 107 LEU A C 1
ATOM 829 O O . LEU A 1 107 ? -2.190 6.258 4.226 1.00 95.94 107 LEU A O 1
ATOM 833 N N . LYS A 1 108 ? -1.535 8.156 3.205 1.00 96.38 108 LYS A N 1
ATOM 834 C CA . LYS A 1 108 ? -2.040 9.052 4.245 1.00 96.38 108 LYS A CA 1
ATOM 835 C C . LYS A 1 108 ? -3.550 8.910 4.408 1.00 96.38 108 LYS A C 1
ATOM 837 O O . LYS A 1 108 ? -4.004 8.712 5.523 1.00 96.38 108 LYS A O 1
ATOM 842 N N . HIS A 1 109 ? -4.310 8.913 3.315 1.00 95.44 109 HIS A N 1
ATOM 843 C CA . HIS A 1 109 ? -5.761 8.733 3.371 1.00 95.44 109 HIS A CA 1
ATOM 844 C C . HIS A 1 109 ? -6.168 7.412 4.051 1.00 95.44 109 HIS A C 1
ATOM 846 O O . HIS A 1 109 ? -7.046 7.401 4.912 1.00 95.44 109 HIS A O 1
ATOM 852 N N . VAL A 1 110 ? -5.514 6.297 3.702 1.00 95.19 110 VAL A N 1
ATOM 853 C CA . VAL A 1 110 ? -5.784 4.992 4.334 1.00 95.19 110 VAL A CA 1
ATOM 854 C C . VAL A 1 110 ? -5.403 5.008 5.816 1.00 95.19 110 VAL A C 1
ATOM 856 O O . VAL A 1 110 ? -6.184 4.562 6.655 1.00 95.19 110 VAL A O 1
ATOM 859 N N . LYS A 1 111 ? -4.236 5.565 6.156 1.00 95.94 111 LYS A N 1
ATOM 860 C CA . LYS A 1 111 ? -3.781 5.701 7.543 1.00 95.94 111 LYS A CA 1
ATOM 861 C C . LYS A 1 111 ? -4.740 6.552 8.373 1.00 95.94 111 LYS A C 1
ATOM 863 O O . LYS A 1 111 ? -5.071 6.156 9.485 1.00 95.94 111 LYS A O 1
ATOM 868 N N . ASP A 1 112 ? -5.177 7.690 7.847 1.00 97.88 112 ASP A N 1
ATOM 869 C CA . ASP A 1 112 ? -6.068 8.621 8.539 1.00 97.88 112 ASP A CA 1
ATOM 870 C C . ASP A 1 112 ? -7.442 7.974 8.776 1.00 97.88 112 ASP A C 1
ATOM 872 O O . ASP A 1 112 ? -7.971 8.062 9.880 1.00 97.88 112 ASP A O 1
ATOM 876 N N . MET A 1 113 ? -7.981 7.238 7.793 1.00 96.88 113 MET A N 1
ATOM 877 C CA . MET A 1 113 ? -9.225 6.472 7.946 1.00 96.88 113 MET A CA 1
ATOM 878 C C . MET A 1 113 ? -9.115 5.417 9.056 1.00 96.88 113 MET A C 1
ATOM 880 O O . MET A 1 113 ? -9.968 5.355 9.942 1.00 96.88 113 MET A O 1
ATOM 884 N N . ILE A 1 114 ? -8.063 4.590 9.023 1.00 96.56 114 ILE A N 1
ATOM 885 C CA . ILE A 1 114 ? -7.841 3.550 10.037 1.00 96.56 114 ILE A CA 1
ATOM 886 C C . ILE A 1 114 ? -7.621 4.192 11.409 1.00 96.56 114 ILE A C 1
ATOM 888 O O . ILE A 1 114 ? -8.216 3.754 12.389 1.00 96.56 114 ILE A O 1
ATOM 892 N N . GLY A 1 115 ? -6.804 5.244 11.480 1.00 98.25 115 GLY A N 1
ATOM 893 C CA . GLY A 1 115 ? -6.486 5.952 12.716 1.00 98.25 115 GLY A CA 1
ATOM 894 C C . GLY A 1 115 ? -7.711 6.603 13.352 1.00 98.25 115 GLY A C 1
ATOM 895 O O . GLY A 1 115 ? -7.914 6.465 14.556 1.00 98.25 115 GLY A O 1
ATOM 896 N N . PHE A 1 116 ? -8.560 7.248 12.551 1.00 98.50 116 PHE A N 1
ATOM 897 C CA . PHE A 1 116 ? -9.811 7.835 13.025 1.00 98.50 116 PHE A CA 1
ATOM 898 C C . PHE A 1 116 ? -10.763 6.766 13.570 1.00 98.50 116 PHE A C 1
ATOM 900 O O . PHE A 1 116 ? -11.260 6.892 14.689 1.00 98.50 116 PHE A O 1
ATOM 907 N N . ASN A 1 117 ? -10.973 5.684 12.815 1.00 98.25 117 ASN A N 1
ATOM 908 C CA . ASN A 1 117 ? -11.850 4.593 13.235 1.00 98.25 117 ASN A CA 1
ATOM 909 C C . ASN A 1 117 ? -11.335 3.910 14.505 1.00 98.25 117 ASN A C 1
ATOM 911 O O . ASN A 1 117 ? -12.115 3.636 15.413 1.00 98.25 117 ASN A O 1
ATOM 915 N N . LEU A 1 118 ? -10.025 3.672 14.596 1.00 98.44 118 LEU A N 1
ATOM 916 C CA . LEU A 1 118 ? -9.402 3.073 15.771 1.00 98.44 118 LEU A CA 1
ATOM 917 C C . LEU A 1 118 ? -9.579 3.958 17.009 1.00 98.44 118 LEU A C 1
ATOM 919 O O . LEU A 1 118 ? -10.013 3.458 18.042 1.00 98.44 118 LEU A O 1
ATOM 923 N N . ALA A 1 119 ? -9.310 5.261 16.895 1.00 98.50 119 ALA A N 1
ATOM 924 C CA . ALA A 1 119 ? -9.502 6.206 17.993 1.00 98.50 119 ALA A CA 1
ATOM 925 C C . ALA A 1 119 ? -10.976 6.282 18.432 1.00 98.50 119 ALA A C 1
ATOM 927 O O . ALA A 1 119 ? -11.268 6.318 19.626 1.00 98.50 119 ALA A O 1
ATOM 928 N N . GLY A 1 120 ? -11.916 6.249 17.481 1.00 98.31 120 GLY A N 1
ATOM 929 C CA . GLY A 1 120 ? -13.350 6.203 17.773 1.00 98.31 120 GLY A CA 1
ATOM 930 C C . GLY A 1 120 ? -13.773 4.923 18.501 1.00 98.31 120 GLY A C 1
ATOM 931 O O . GLY A 1 120 ? -14.534 4.989 19.466 1.00 98.31 120 GLY A O 1
ATOM 932 N N . LEU A 1 121 ? -13.256 3.765 18.080 1.00 98.31 121 LEU A N 1
ATOM 933 C CA . LEU A 1 121 ? -13.521 2.480 18.733 1.00 98.31 121 LEU A CA 1
ATOM 934 C C . LEU A 1 121 ? -12.922 2.416 20.141 1.00 98.31 121 LEU A C 1
ATOM 936 O O . LEU A 1 121 ? -13.597 1.956 21.057 1.00 98.31 121 LEU A O 1
ATOM 940 N N . GLN A 1 122 ? -11.698 2.915 20.322 1.00 98.00 122 GLN A N 1
ATOM 941 C CA . GLN A 1 122 ? -11.056 3.025 21.635 1.00 98.00 122 GLN A CA 1
ATOM 942 C C . GLN A 1 122 ? -11.889 3.905 22.567 1.00 98.00 122 GLN A C 1
ATOM 944 O O . GLN A 1 122 ? -12.263 3.469 23.650 1.00 98.00 122 GLN A O 1
ATOM 949 N N . HIS A 1 123 ? -12.300 5.085 22.097 1.00 97.94 123 HIS A N 1
ATOM 950 C CA . HIS A 1 123 ? -13.149 5.976 22.880 1.00 97.94 123 HIS A CA 1
ATOM 951 C C . HIS A 1 123 ? -14.484 5.330 23.276 1.00 97.94 123 HIS A C 1
ATOM 953 O O . HIS A 1 123 ? -14.962 5.508 24.396 1.00 97.94 123 HIS A O 1
ATOM 959 N N . LEU A 1 124 ? -15.107 4.574 22.367 1.00 97.44 124 LEU A N 1
ATOM 960 C CA . LEU A 1 124 ? -16.341 3.857 22.671 1.00 97.44 124 LEU A CA 1
ATOM 961 C C . LEU A 1 124 ? -16.115 2.744 23.705 1.00 97.44 124 LEU A C 1
ATOM 963 O O . LEU A 1 124 ? -16.949 2.589 24.596 1.00 97.44 124 LEU A O 1
ATOM 967 N N . SER A 1 125 ? -15.001 2.012 23.611 1.00 96.88 125 SER A N 1
ATOM 968 C CA . SER A 1 125 ? -14.605 0.995 24.593 1.00 96.88 125 SER A CA 1
ATOM 969 C C . SER A 1 125 ? -14.462 1.610 25.984 1.00 96.88 125 SER A C 1
ATOM 971 O O . SER A 1 125 ? -15.150 1.180 26.909 1.00 96.88 125 SER A O 1
ATOM 973 N N . ASP A 1 126 ? -13.692 2.696 26.102 1.00 96.12 126 ASP A N 1
ATOM 974 C CA . ASP A 1 126 ? -13.466 3.402 27.369 1.00 96.12 126 ASP A CA 1
ATOM 975 C C . ASP A 1 126 ? -14.788 3.871 27.999 1.00 96.12 126 ASP A C 1
ATOM 977 O O . ASP A 1 126 ? -15.004 3.778 29.206 1.00 96.12 126 ASP A O 1
ATOM 981 N N . ARG A 1 127 ? -15.725 4.359 27.175 1.00 95.19 127 ARG A N 1
ATOM 982 C CA . ARG A 1 127 ? -17.048 4.820 27.629 1.00 95.19 127 ARG A CA 1
ATOM 983 C C . ARG A 1 127 ? -17.933 3.680 28.126 1.00 95.19 127 ARG A C 1
ATOM 985 O O . ARG A 1 127 ? -18.723 3.884 29.051 1.00 95.19 127 ARG A O 1
ATOM 992 N N . ILE A 1 128 ? -17.849 2.509 27.500 1.00 94.38 128 ILE A N 1
ATOM 993 C CA . ILE A 1 128 ? -18.579 1.314 27.937 1.00 94.38 128 ILE A CA 1
ATOM 994 C C . ILE A 1 128 ? -18.012 0.826 29.272 1.00 94.38 128 ILE A C 1
ATOM 996 O O . ILE A 1 128 ? -18.792 0.563 30.189 1.00 94.38 128 ILE A O 1
ATOM 1000 N N . GLU A 1 129 ? -16.685 0.775 29.402 1.00 93.44 129 GLU A N 1
ATOM 1001 C CA . GLU A 1 129 ? -15.998 0.375 30.633 1.00 93.44 129 GLU A CA 1
ATOM 1002 C C . GLU A 1 129 ? -16.356 1.306 31.795 1.00 93.44 129 GLU A C 1
ATOM 1004 O O . GLU A 1 129 ? -16.889 0.834 32.798 1.00 93.44 129 GLU A O 1
ATOM 1009 N N . GLN A 1 130 ? -16.234 2.625 31.619 1.00 92.12 130 GLN A N 1
ATOM 1010 C CA . GLN A 1 130 ? -16.626 3.616 32.633 1.00 92.12 130 GLN A CA 1
ATOM 1011 C C . GLN A 1 130 ? -18.079 3.444 33.092 1.00 92.12 130 GLN A C 1
ATOM 1013 O O . GLN A 1 130 ? -18.372 3.436 34.286 1.00 92.12 130 GLN A O 1
ATOM 1018 N N . ARG A 1 131 ? -19.013 3.250 32.151 1.00 89.31 131 ARG A N 1
ATOM 1019 C CA . ARG A 1 131 ? -20.426 3.042 32.492 1.00 89.31 131 ARG A CA 1
ATOM 1020 C C . ARG A 1 131 ? -20.638 1.741 33.267 1.00 89.31 131 ARG A C 1
ATOM 1022 O O . ARG A 1 131 ? -21.509 1.695 34.135 1.00 89.31 131 ARG A O 1
ATOM 1029 N N . SER A 1 132 ? -19.892 0.689 32.935 1.00 87.00 132 SER A N 1
ATOM 1030 C CA . SER A 1 132 ? -19.966 -0.587 33.646 1.00 87.00 132 SER A CA 1
ATOM 1031 C C . SER A 1 132 ? -19.424 -0.468 35.074 1.00 87.00 132 SER A C 1
ATOM 1033 O O . SER A 1 132 ? -20.083 -0.921 36.009 1.00 87.00 132 SER A O 1
ATOM 1035 N N . GLU A 1 133 ? -18.306 0.237 35.264 1.00 85.62 133 GLU A N 1
ATOM 1036 C CA . GLU A 1 133 ? -17.735 0.527 36.580 1.00 85.62 133 GLU A CA 1
ATOM 1037 C C . GLU A 1 133 ? -18.716 1.336 37.437 1.00 85.62 133 GLU A C 1
ATOM 1039 O O . GLU A 1 133 ? -19.044 0.928 38.554 1.00 85.62 133 GLU A O 1
ATOM 1044 N N . ASP A 1 134 ? -19.271 2.424 36.893 1.00 86.12 134 ASP A N 1
ATOM 1045 C CA . ASP A 1 134 ? -20.263 3.262 37.576 1.00 86.12 134 ASP A CA 1
ATOM 1046 C C . ASP A 1 134 ? -21.486 2.451 38.037 1.00 86.12 134 ASP A C 1
ATOM 1048 O O . ASP A 1 134 ? -21.980 2.621 39.158 1.00 86.12 134 ASP A O 1
ATOM 1052 N N . GLN A 1 135 ? -21.973 1.534 37.192 1.00 84.12 135 GLN A N 1
ATOM 1053 C CA . GLN A 1 135 ? -23.085 0.642 37.531 1.00 84.12 135 GLN A CA 1
ATOM 1054 C C . GLN A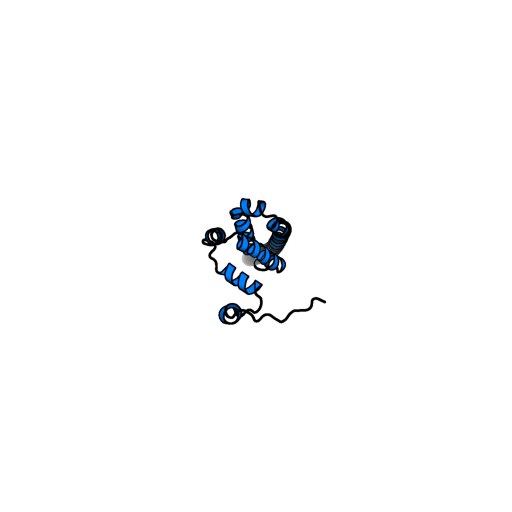 1 135 ? -22.728 -0.309 38.678 1.00 84.12 135 GLN A C 1
ATOM 1056 O O . GLN A 1 135 ? -23.514 -0.445 39.621 1.00 84.12 135 GLN A O 1
ATOM 1061 N N . MET A 1 136 ? -21.539 -0.914 38.649 1.00 84.00 136 MET A N 1
ATOM 1062 C CA . MET A 1 136 ? -21.065 -1.798 39.718 1.00 84.00 136 MET A CA 1
ATOM 1063 C C . MET A 1 136 ? -20.918 -1.051 41.052 1.00 84.00 136 MET A C 1
ATOM 1065 O O . MET A 1 136 ? -21.346 -1.553 42.098 1.00 84.00 136 MET A O 1
ATOM 1069 N N . PHE A 1 137 ? -20.374 0.172 41.039 1.00 86.69 137 PHE A N 1
ATOM 1070 C CA . PHE A 1 137 ? -20.264 1.013 42.236 1.00 86.69 137 PHE A CA 1
ATOM 1071 C C . PHE A 1 137 ? -21.632 1.420 42.792 1.00 86.69 137 PHE A C 1
ATOM 1073 O O . PHE A 1 137 ? -21.841 1.395 44.016 1.00 86.69 137 PHE A O 1
ATOM 1080 N N . ALA A 1 138 ? -22.580 1.771 41.919 1.00 86.50 138 ALA A N 1
ATOM 1081 C CA . ALA A 1 138 ? -23.944 2.096 42.315 1.00 86.50 138 ALA A CA 1
ATOM 1082 C C . ALA A 1 138 ? -24.627 0.893 42.985 1.00 86.50 138 ALA A C 1
ATOM 1084 O O . ALA A 1 138 ? -25.190 1.026 44.078 1.00 86.50 138 ALA A O 1
ATOM 1085 N N . GLU A 1 139 ? -24.518 -0.296 42.392 1.00 85.12 139 GLU A N 1
ATOM 1086 C CA . GLU A 1 139 ? -25.107 -1.520 42.933 1.00 85.12 139 GLU A CA 1
ATOM 1087 C C . GLU A 1 139 ? -24.476 -1.923 44.278 1.00 85.12 139 GLU A C 1
ATOM 1089 O O . GLU A 1 139 ? -25.186 -2.209 45.250 1.00 85.12 139 GLU A O 1
ATOM 1094 N N . ALA A 1 140 ? -23.145 -1.862 44.395 1.00 88.38 140 ALA A N 1
ATOM 1095 C CA . ALA A 1 140 ? -22.444 -2.134 45.648 1.00 88.38 140 ALA A CA 1
ATOM 1096 C C . ALA A 1 140 ? -22.872 -1.165 46.766 1.00 88.38 140 ALA A C 1
ATOM 1098 O O . ALA A 1 140 ? -23.138 -1.584 47.899 1.00 88.38 140 ALA A O 1
ATOM 1099 N N . SER A 1 141 ? -23.021 0.122 46.444 1.00 86.69 141 SER A N 1
ATOM 1100 C CA . SER A 1 141 ? -23.474 1.155 47.382 1.00 86.69 141 SER A CA 1
ATOM 1101 C C . SER A 1 141 ? -24.905 0.915 47.873 1.00 86.69 141 SER A C 1
ATOM 1103 O O . SER A 1 141 ? -25.186 1.043 49.072 1.00 86.69 141 SER A O 1
ATOM 1105 N N . LEU A 1 142 ? -25.816 0.522 46.976 1.00 89.62 142 LEU A N 1
ATOM 1106 C CA . LEU A 1 142 ? -27.190 0.153 47.328 1.00 89.62 142 LEU A CA 1
ATOM 1107 C C . LEU A 1 142 ? -27.216 -1.072 48.253 1.00 89.62 142 LEU A C 1
ATOM 1109 O O . LEU A 1 142 ? -27.880 -1.052 49.296 1.00 89.62 142 LEU A O 1
ATOM 1113 N N . ASN A 1 143 ? -26.423 -2.097 47.939 1.00 88.81 143 ASN A N 1
ATOM 1114 C CA . ASN A 1 143 ? -26.309 -3.315 48.740 1.00 88.81 143 ASN A CA 1
ATOM 1115 C C . ASN A 1 143 ? -25.749 -3.049 50.150 1.00 88.81 143 ASN A C 1
ATOM 1117 O O . ASN A 1 143 ? -26.252 -3.597 51.141 1.00 88.81 143 ASN A O 1
ATOM 1121 N N . LEU A 1 144 ? -24.753 -2.166 50.279 1.00 89.00 144 LEU A N 1
ATOM 1122 C CA . LEU A 1 144 ? -24.216 -1.738 51.574 1.00 89.00 144 LEU A CA 1
ATOM 1123 C C . LEU A 1 144 ? -25.268 -1.000 52.411 1.00 89.00 144 LEU A C 1
ATOM 1125 O O . LEU A 1 144 ? -25.462 -1.331 53.586 1.00 89.00 144 LEU A O 1
ATOM 1129 N N . ARG A 1 145 ? -26.001 -0.051 51.812 1.00 88.56 145 ARG A N 1
ATOM 1130 C CA . ARG A 1 145 ? -27.089 0.673 52.492 1.00 88.56 145 ARG A CA 1
ATOM 1131 C C . ARG A 1 145 ? -28.189 -0.280 52.960 1.00 88.56 145 ARG A C 1
ATOM 1133 O O . ARG A 1 145 ? -28.620 -0.192 54.111 1.00 88.56 145 ARG A O 1
ATOM 1140 N N . ALA A 1 146 ? -28.594 -1.237 52.125 1.00 90.44 146 ALA A N 1
ATOM 1141 C CA . ALA A 1 146 ? -29.590 -2.244 52.486 1.00 90.44 146 ALA A CA 1
ATOM 1142 C C . ALA A 1 146 ? -29.132 -3.115 53.673 1.00 90.44 146 ALA A C 1
ATOM 1144 O O . ALA A 1 146 ? -29.902 -3.343 54.614 1.00 90.44 146 ALA A O 1
ATOM 1145 N N . LYS A 1 147 ? -27.863 -3.554 53.693 1.00 89.75 147 LYS A N 1
ATOM 1146 C CA . LYS A 1 147 ? -27.278 -4.291 54.830 1.00 89.75 147 LYS A CA 1
ATOM 1147 C C . LYS A 1 147 ? -27.260 -3.451 56.113 1.00 89.75 147 LYS A C 1
ATOM 1149 O O . LYS A 1 147 ? -27.647 -3.954 57.170 1.00 89.75 147 LYS A O 1
ATOM 1154 N N . GLN A 1 148 ? -26.864 -2.180 56.035 1.00 88.88 148 GLN A N 1
ATOM 1155 C CA . GLN A 1 148 ? -26.848 -1.273 57.191 1.00 88.88 148 GLN A CA 1
ATOM 1156 C C . GLN A 1 148 ? -28.254 -1.011 57.745 1.00 88.88 148 GLN A C 1
ATOM 1158 O O . GLN A 1 148 ? -28.452 -1.051 58.960 1.00 88.88 148 GLN A O 1
ATOM 1163 N N . GLN A 1 149 ? -29.253 -0.801 56.882 1.00 88.75 149 GLN A N 1
ATOM 1164 C CA . GLN A 1 149 ? -30.644 -0.641 57.311 1.00 88.75 149 GLN A CA 1
ATOM 1165 C C . GLN A 1 149 ? -31.180 -1.905 57.994 1.00 88.75 149 GLN A C 1
ATOM 1167 O O . GLN A 1 149 ? -31.838 -1.800 59.031 1.00 88.75 149 GLN A O 1
ATOM 1172 N N . LYS A 1 150 ? -30.869 -3.101 57.468 1.00 89.06 150 LYS A N 1
ATOM 1173 C CA . LYS A 1 150 ? -31.232 -4.375 58.111 1.00 89.06 150 LYS A CA 1
ATOM 1174 C C . LYS A 1 150 ? -30.597 -4.512 59.501 1.00 89.06 150 LYS A C 1
ATOM 1176 O O . LYS A 1 150 ? -31.308 -4.875 60.434 1.00 89.06 150 LYS A O 1
ATOM 1181 N N . LYS A 1 151 ? -29.308 -4.175 59.664 1.00 88.62 151 LYS A N 1
ATOM 1182 C CA . LYS A 1 151 ? -28.639 -4.159 60.983 1.00 88.62 151 LYS A CA 1
ATOM 1183 C C . LYS A 1 151 ? -29.310 -3.179 61.950 1.00 88.62 151 LYS A C 1
ATOM 1185 O O . LYS A 1 151 ? -29.755 -3.591 63.013 1.00 88.62 151 LYS A O 1
ATOM 1190 N N . ARG A 1 152 ? -29.522 -1.925 61.533 1.00 87.19 152 ARG A N 1
ATOM 1191 C CA . ARG A 1 152 ? -30.195 -0.900 62.355 1.00 87.19 152 ARG A CA 1
ATOM 1192 C C . ARG A 1 152 ? -31.603 -1.309 62.794 1.00 87.19 152 ARG A C 1
ATOM 1194 O O . ARG A 1 152 ? -32.002 -1.000 63.913 1.00 87.19 152 ARG A O 1
ATOM 1201 N N . LYS A 1 153 ? -32.374 -1.980 61.928 1.00 87.94 153 LYS A N 1
ATOM 1202 C CA . LYS A 1 153 ? -33.698 -2.513 62.291 1.00 87.94 153 LYS A CA 1
ATOM 1203 C C . LYS A 1 153 ? -33.588 -3.598 63.366 1.00 87.94 153 LYS A C 1
ATOM 1205 O O . LYS A 1 153 ? -34.335 -3.526 64.334 1.00 87.94 153 LYS A O 1
ATOM 1210 N N . LYS A 1 154 ? -32.643 -4.538 63.236 1.00 87.00 154 LYS A N 1
ATOM 1211 C CA . LYS A 1 154 ? -32.392 -5.573 64.255 1.00 87.00 154 LYS A CA 1
ATOM 1212 C C . LYS A 1 154 ? -32.016 -4.958 65.605 1.00 87.00 154 LYS A C 1
ATOM 1214 O O . LYS A 1 154 ? -32.655 -5.281 66.599 1.00 87.00 154 LYS A O 1
ATOM 1219 N N . ASP A 1 155 ? -31.080 -4.011 65.626 1.00 85.75 155 ASP A N 1
ATOM 1220 C CA . ASP A 1 155 ? -30.633 -3.359 66.866 1.00 85.75 155 ASP A CA 1
ATOM 1221 C C . ASP A 1 155 ? -31.766 -2.590 67.563 1.00 85.75 155 ASP A C 1
ATOM 1223 O O . ASP A 1 155 ? -31.877 -2.603 68.788 1.00 85.75 155 ASP A O 1
ATOM 1227 N N . ARG A 1 156 ? -32.648 -1.936 66.792 1.00 85.31 156 ARG A N 1
ATOM 1228 C CA . ARG A 1 156 ? -33.841 -1.260 67.330 1.00 85.31 156 ARG A CA 1
ATOM 1229 C C . ARG A 1 156 ? -34.826 -2.242 67.952 1.00 85.31 156 ARG A C 1
ATOM 1231 O O . ARG A 1 156 ? -35.376 -1.940 69.007 1.00 85.31 156 ARG A O 1
ATOM 1238 N N . THR A 1 157 ? -35.054 -3.390 67.316 1.00 85.88 157 THR A N 1
ATOM 1239 C CA . THR A 1 157 ? -35.921 -4.436 67.868 1.00 85.88 157 THR A CA 1
ATOM 1240 C C . THR A 1 157 ? -35.342 -4.980 69.169 1.00 85.88 157 THR A C 1
ATOM 1242 O O . THR A 1 157 ? -36.054 -5.022 70.165 1.00 85.88 157 THR A O 1
ATOM 1245 N N . VAL A 1 158 ? -34.044 -5.301 69.196 1.00 85.50 158 VAL A N 1
ATOM 1246 C CA . VAL A 1 158 ? -33.350 -5.775 70.406 1.00 85.50 158 VAL A CA 1
ATOM 1247 C C . VAL A 1 158 ? -33.447 -4.748 71.539 1.00 85.50 158 VAL A C 1
ATOM 1249 O O . VAL A 1 158 ? -33.820 -5.105 72.653 1.00 85.50 158 VAL A O 1
ATOM 1252 N N . LYS A 1 159 ? -33.200 -3.460 71.260 1.00 84.50 159 LYS A N 1
ATOM 1253 C CA . LYS A 1 159 ? -33.341 -2.390 72.264 1.00 84.50 159 LYS A CA 1
ATOM 1254 C C . LYS A 1 159 ? -34.764 -2.246 72.803 1.00 84.50 159 LYS A C 1
ATOM 1256 O O . LYS A 1 159 ? -34.917 -2.026 73.996 1.00 84.50 159 LYS A O 1
ATOM 1261 N N . ARG A 1 160 ? -35.797 -2.365 71.958 1.00 81.56 160 ARG A N 1
ATOM 1262 C CA . ARG A 1 160 ? -37.191 -2.340 72.436 1.00 81.56 160 ARG A CA 1
ATOM 1263 C C . ARG A 1 160 ? -37.478 -3.503 73.372 1.00 81.56 160 ARG A C 1
ATOM 1265 O O . ARG A 1 160 ? -38.045 -3.275 74.429 1.00 81.56 160 ARG A O 1
ATOM 1272 N N . VAL A 1 161 ? -37.065 -4.716 73.003 1.00 84.19 161 VAL A N 1
ATOM 1273 C CA . VAL A 1 161 ? -37.264 -5.902 73.847 1.00 84.19 161 VAL A CA 1
ATOM 1274 C C . VAL A 1 161 ? -36.597 -5.706 75.212 1.00 84.19 161 VAL A C 1
ATOM 1276 O O . VAL A 1 161 ? -37.245 -5.923 76.225 1.00 84.19 161 VAL A O 1
ATOM 1279 N N . LEU A 1 162 ? -35.361 -5.194 75.247 1.00 81.44 162 LEU A N 1
ATOM 1280 C CA . LEU A 1 162 ? -34.647 -4.894 76.498 1.00 81.44 162 LEU A CA 1
ATOM 1281 C C . LEU A 1 162 ? -35.311 -3.813 77.365 1.00 81.44 162 LEU A C 1
ATOM 1283 O O . LEU A 1 162 ? -35.189 -3.880 78.576 1.00 81.44 162 LEU A O 1
ATOM 1287 N N . MET A 1 163 ? -35.988 -2.820 76.778 1.00 78.88 163 MET A N 1
ATOM 1288 C CA . MET A 1 163 ? -36.692 -1.768 77.535 1.00 78.88 163 MET A CA 1
ATOM 1289 C C . MET A 1 163 ? -38.056 -2.205 78.087 1.00 78.88 163 MET A C 1
ATOM 1291 O O . MET A 1 163 ? -38.684 -1.438 78.809 1.00 78.88 163 MET A O 1
ATOM 1295 N N . THR A 1 164 ? -38.550 -3.382 77.695 1.00 72.06 164 THR A N 1
ATOM 1296 C CA . THR A 1 164 ? -39.880 -3.880 78.094 1.00 72.06 164 THR A CA 1
ATOM 1297 C C . THR A 1 164 ? -39.797 -4.926 79.221 1.00 72.06 164 THR A C 1
ATOM 1299 O O . THR A 1 164 ? -40.822 -5.479 79.609 1.00 72.06 164 THR A O 1
ATOM 1302 N N . ILE A 1 165 ? -38.590 -5.207 79.726 1.00 53.94 165 ILE A N 1
ATOM 1303 C CA . ILE A 1 165 ? -38.294 -6.078 80.878 1.00 53.94 165 ILE A CA 1
ATOM 1304 C C . ILE A 1 165 ? -37.912 -5.176 82.049 1.00 53.94 165 ILE A C 1
ATOM 1306 O O . ILE A 1 165 ? -38.374 -5.461 83.173 1.00 53.94 165 ILE A O 1
#

Sequence (165 aa):
QLEAGPSATPHQLMQYVYHTSDPLKFVLEVLKKVKSSELEEAIIMLPLDRILELLIVLKSLLEKNSDVELLGKILILACRINLPQLLASSKAAPVIHALADLLPQKLKHVKDMIGFNLAGLQHLSDRIEQRSEDQMFAEASLNLRAKQQKKRKKDRTVKRVLMTI

Radius of gyration: 33.52 Å; chains: 1; bounding box: 60×31×112 Å

Secondary structure (DSSP, 8-state):
-------PPPPHHHHHTS--S-HHHHHHHHHHHS-TTTHHHHHHTS-HHHHHHHHHHHHHHHHTT-SHHHHHHHHHHHHHHTHHHHHH-TTHHHHHHHHHHHHHHHHHHHHHHHHHHHHHHHHHHHHHHHHHHHHHHHHHHHHHHHHHHHHHHHHHHHHHHHHT-

pLDDT: mean 89.16, std 11.36, range [31.39, 98.5]

Foldseek 3Di:
DPPDDDLPDADPCCCPPVVDSDPLSVVVVVLVPQDPVCLLVVLLPDDPVVLLVLLVSLLVCLVVLHPLVSSVVSNVSNCVNCVVVLVVDPSNVVSVVSCVVRSVVSVVVVVVVVVVVVVVVVVVVVVVVVVVVVVVVVVVVVVVVVVVVVVVVVVVVVVVVVVVD